Protein AF-A0AAW4WSE7-F1 (afdb_monomer_lite)

Sequence (89 aa):
EDIKFEDIEYTFIGNYMESVRITDPDIRFGILQIGVGSSKKEVMLAYGLKETLSNEEENEYAVQNGIYSTSFYFDENDRVYKIACGTGV

Secondary structure (DSSP, 8-state):
--EEETTEEEEEETTEEEEEEE--TT-EETTTTEETT-BHHHHHHHHTTSPBP--SSTTEEEEEETTEEEEEEE-TTSBEEEEEEEE--

Foldseek 3Di:
DWDDDPFKIWDDDPPHTFKIKGQDPVQFDDPLGDDFFDALVSVCVRAVVFDWDPPPDPQWTWGDDDQKIKIFGADPRRTGRMIMIGGDD

pLDDT: mean 79.73, std 11.36, range [46.75, 93.94]

Structure (mmCIF, N/CA/C/O backbone):
data_AF-A0AAW4WSE7-F1
#
_entry.id   AF-A0AAW4WSE7-F1
#
loop_
_atom_site.group_PDB
_atom_site.id
_atom_site.type_symbol
_atom_site.label_atom_id
_atom_site.label_alt_id
_atom_site.label_comp_id
_atom_site.label_asym_id
_atom_site.label_entity_id
_atom_site.label_seq_id
_atom_site.pdbx_PDB_ins_code
_atom_site.Cartn_x
_atom_site.Cartn_y
_atom_site.Cartn_z
_atom_site.occupancy
_atom_site.B_iso_or_equiv
_atom_site.auth_seq_id
_atom_site.auth_comp_id
_atom_site.auth_asym_id
_atom_site.auth_atom_id
_atom_site.pdbx_PDB_model_num
ATOM 1 N N . GLU A 1 1 ? 7.773 5.792 -21.055 1.00 52.22 1 GLU A N 1
ATOM 2 C CA . GLU A 1 1 ? 6.321 5.751 -21.314 1.00 52.22 1 GLU A CA 1
ATOM 3 C C . GLU A 1 1 ? 5.674 5.201 -20.068 1.00 52.22 1 GLU A C 1
ATOM 5 O O . GLU A 1 1 ? 6.105 4.149 -19.610 1.00 52.22 1 GLU A O 1
ATOM 10 N N . ASP A 1 2 ? 4.715 5.926 -19.508 1.00 56.12 2 ASP A N 1
ATOM 11 C CA . ASP A 1 2 ? 3.989 5.473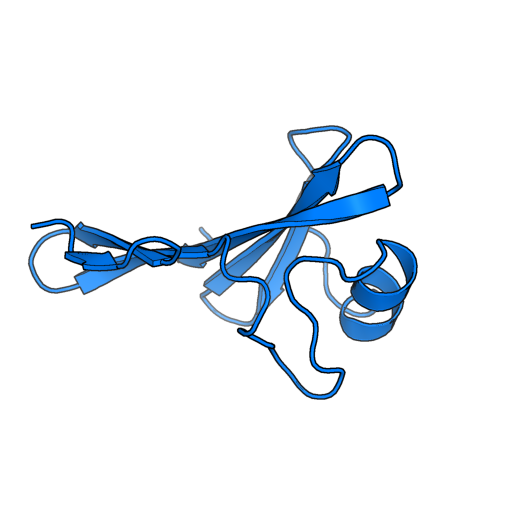 -18.325 1.00 56.12 2 ASP A CA 1
ATOM 12 C C . ASP A 1 2 ? 2.876 4.530 -18.776 1.00 56.12 2 ASP A C 1
ATOM 14 O O . ASP A 1 2 ? 2.068 4.869 -19.645 1.00 56.12 2 ASP A O 1
ATOM 18 N N . ILE A 1 3 ? 2.851 3.326 -18.212 1.00 61.50 3 ILE A N 1
ATOM 19 C CA . ILE A 1 3 ? 1.796 2.347 -18.476 1.00 61.50 3 ILE A CA 1
ATOM 20 C C . ILE A 1 3 ? 0.763 2.519 -17.367 1.00 61.50 3 ILE A C 1
ATOM 22 O O . ILE A 1 3 ? 1.094 2.390 -16.188 1.00 61.50 3 ILE A O 1
ATOM 26 N N . LYS A 1 4 ? -0.482 2.822 -17.741 1.00 58.50 4 LYS A N 1
ATOM 27 C CA . LYS A 1 4 ? -1.594 2.982 -16.800 1.00 58.50 4 LYS A CA 1
ATOM 28 C C . LYS A 1 4 ? -2.641 1.903 -17.035 1.00 58.50 4 LYS A C 1
ATOM 30 O O . LYS A 1 4 ? -3.166 1.773 -18.139 1.00 58.50 4 LYS A O 1
ATOM 35 N N . PHE A 1 5 ? -2.954 1.170 -15.981 1.00 63.56 5 PHE A N 1
ATOM 36 C CA . PHE A 1 5 ? -4.227 0.483 -15.798 1.00 63.56 5 PHE A CA 1
ATOM 37 C C . PHE A 1 5 ? -5.080 1.374 -14.886 1.00 63.56 5 PHE A C 1
ATOM 39 O O . PHE A 1 5 ? -4.511 2.188 -14.163 1.00 63.56 5 PHE A O 1
ATOM 46 N N . GLU A 1 6 ? -6.414 1.273 -14.934 1.00 74.12 6 GLU A N 1
ATOM 47 C CA . GLU A 1 6 ? -7.311 2.219 -14.232 1.00 74.12 6 GLU A CA 1
ATOM 48 C C . GLU A 1 6 ? -6.918 2.454 -12.762 1.00 74.12 6 GLU A C 1
ATOM 50 O O . GLU A 1 6 ? -6.993 3.588 -12.295 1.00 74.12 6 GLU A O 1
ATOM 55 N N . ASP A 1 7 ? -6.371 1.428 -12.102 1.00 81.81 7 ASP A N 1
ATOM 56 C CA . ASP A 1 7 ? -5.981 1.463 -10.695 1.00 81.81 7 ASP A CA 1
ATOM 57 C C . ASP A 1 7 ? -4.510 1.080 -10.407 1.00 81.81 7 ASP A C 1
ATOM 59 O O . ASP A 1 7 ? -4.115 0.880 -9.249 1.00 81.81 7 ASP A O 1
ATOM 63 N N . ILE A 1 8 ? -3.674 0.990 -11.451 1.00 83.81 8 ILE A N 1
ATOM 64 C CA . ILE A 1 8 ? -2.226 0.750 -11.340 1.00 83.81 8 ILE A CA 1
ATOM 65 C C . ILE A 1 8 ? -1.478 1.670 -12.301 1.00 83.81 8 ILE A C 1
ATOM 67 O O . ILE A 1 8 ? -1.630 1.583 -13.519 1.00 83.81 8 ILE A O 1
ATOM 71 N N . GLU A 1 9 ? -0.599 2.503 -11.765 1.00 83.19 9 GLU A N 1
ATOM 72 C CA . GLU A 1 9 ? 0.230 3.418 -12.541 1.00 83.19 9 GLU A CA 1
ATOM 73 C C . GLU A 1 9 ? 1.704 3.063 -12.367 1.00 83.19 9 GLU A C 1
ATOM 75 O O . GLU A 1 9 ? 2.200 2.974 -11.245 1.00 83.19 9 GLU A O 1
ATOM 80 N N . TYR A 1 10 ? 2.402 2.856 -13.483 1.00 83.00 10 TYR A N 1
ATOM 81 C CA . TYR A 1 10 ? 3.835 2.582 -13.511 1.00 83.00 10 TYR A CA 1
ATOM 82 C C . TYR A 1 10 ? 4.600 3.782 -14.064 1.00 83.00 10 TYR A C 1
ATOM 84 O O . TYR A 1 10 ? 4.277 4.266 -15.150 1.00 83.00 10 TYR A O 1
ATOM 92 N N . THR A 1 11 ? 5.663 4.174 -13.368 1.00 81.62 11 THR A N 1
ATOM 93 C CA . THR A 1 11 ? 6.621 5.191 -13.819 1.00 81.62 11 THR A CA 1
ATOM 94 C C . THR A 1 11 ? 7.930 4.515 -14.216 1.00 81.62 11 THR A C 1
ATOM 96 O O . THR A 1 11 ? 8.413 3.620 -13.513 1.00 81.62 11 THR A O 1
ATOM 99 N N . PHE A 1 12 ? 8.523 4.940 -15.334 1.00 80.25 12 PHE A N 1
ATOM 100 C CA . PHE A 1 12 ? 9.751 4.351 -15.880 1.00 80.25 12 PHE A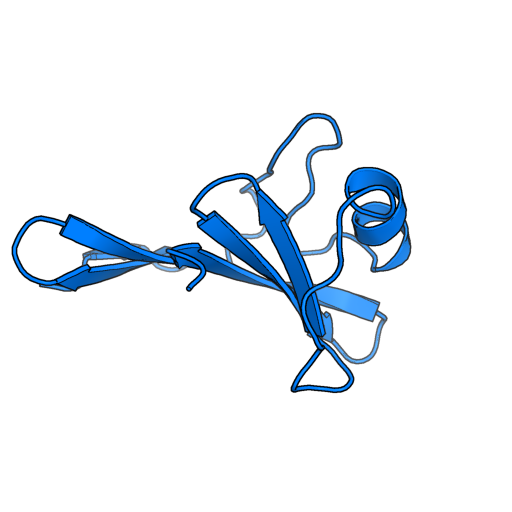 CA 1
ATOM 101 C C . PHE A 1 12 ? 10.835 5.396 -16.174 1.00 80.25 12 PHE A C 1
ATOM 103 O O . PHE A 1 12 ? 10.566 6.415 -16.811 1.00 80.25 12 PHE A O 1
ATOM 110 N N . ILE A 1 13 ? 12.092 5.070 -15.851 1.00 80.12 13 ILE A N 1
ATOM 111 C CA . ILE A 1 13 ? 13.284 5.772 -16.353 1.00 80.12 13 ILE A CA 1
ATOM 112 C C . ILE A 1 13 ? 13.929 4.908 -17.441 1.00 80.12 13 ILE A C 1
ATOM 114 O O . ILE A 1 13 ? 14.564 3.883 -17.176 1.00 80.12 13 ILE A O 1
ATOM 118 N N . GLY A 1 14 ? 13.774 5.317 -18.701 1.00 81.94 14 GLY A N 1
ATOM 119 C CA . GLY A 1 14 ? 14.205 4.508 -19.841 1.00 81.94 14 GLY A CA 1
ATOM 120 C C . GLY A 1 14 ? 13.441 3.181 -19.889 1.00 81.94 14 GLY A C 1
ATOM 121 O O . GLY A 1 14 ? 12.223 3.186 -20.029 1.00 81.94 14 GLY A O 1
ATOM 122 N N . ASN A 1 15 ? 14.160 2.060 -19.752 1.00 78.31 15 ASN A N 1
ATOM 123 C CA . ASN A 1 15 ? 13.583 0.707 -19.714 1.00 78.31 15 ASN A CA 1
ATOM 124 C C . ASN A 1 15 ? 13.455 0.136 -18.287 1.00 78.31 15 ASN A C 1
ATOM 126 O O . ASN A 1 15 ? 13.134 -1.042 -18.130 1.00 78.31 15 ASN A O 1
ATOM 130 N N . TYR A 1 16 ? 13.748 0.930 -17.254 1.00 74.19 16 TYR A N 1
ATOM 131 C CA . TYR A 1 16 ? 13.691 0.500 -15.857 1.00 74.19 16 TYR A CA 1
ATOM 132 C C . TYR A 1 16 ? 12.426 1.034 -15.191 1.00 74.19 16 TYR A C 1
ATOM 134 O O . TYR A 1 16 ? 12.136 2.225 -15.285 1.00 74.19 16 TYR A O 1
ATOM 142 N N . MET A 1 17 ? 11.678 0.153 -14.520 1.00 75.44 17 MET A N 1
ATOM 143 C CA . MET A 1 17 ? 10.544 0.550 -13.683 1.00 75.44 17 MET A CA 1
ATOM 144 C C . MET A 1 17 ? 11.082 1.263 -12.444 1.00 75.44 17 MET A C 1
ATOM 146 O O . MET A 1 17 ? 11.817 0.668 -11.659 1.00 75.44 17 MET A O 1
ATOM 150 N N . GLU A 1 18 ? 10.733 2.534 -12.300 1.00 81.50 18 GLU A N 1
ATOM 151 C CA . GLU A 1 18 ? 11.169 3.387 -11.195 1.00 81.50 18 GLU A CA 1
ATOM 152 C C . GLU A 1 18 ? 10.213 3.266 -10.008 1.00 81.50 18 GLU A C 1
ATOM 154 O O . GLU A 1 18 ? 10.638 3.102 -8.863 1.00 81.50 18 GLU A O 1
ATOM 159 N N . SER A 1 19 ? 8.910 3.324 -10.281 1.00 81.25 19 SER A N 1
ATOM 160 C CA . SER A 1 19 ? 7.886 3.204 -9.252 1.00 81.25 19 SER A CA 1
ATOM 161 C C . SER A 1 19 ? 6.580 2.643 -9.797 1.00 81.25 19 SER A C 1
ATOM 163 O O . SER A 1 19 ? 6.307 2.672 -10.997 1.00 81.25 19 SER A O 1
ATOM 165 N N . VAL A 1 20 ? 5.774 2.116 -8.883 1.00 84.81 20 VAL A N 1
ATOM 166 C CA . VAL A 1 20 ? 4.394 1.714 -9.114 1.00 84.81 20 VAL A CA 1
ATOM 167 C C . VAL A 1 20 ? 3.511 2.335 -8.041 1.00 84.81 20 VAL A C 1
ATOM 169 O O . VAL A 1 20 ? 3.827 2.307 -6.849 1.00 84.81 20 VAL A O 1
ATOM 172 N N . ARG A 1 21 ? 2.384 2.891 -8.469 1.00 85.12 21 ARG A N 1
ATOM 173 C CA . ARG A 1 21 ? 1.309 3.386 -7.620 1.00 85.12 21 ARG A CA 1
ATOM 174 C C . ARG A 1 21 ? 0.087 2.509 -7.822 1.00 85.12 21 ARG A C 1
ATOM 176 O O . ARG A 1 21 ? -0.275 2.195 -8.949 1.00 85.12 21 ARG A O 1
ATOM 183 N N . ILE A 1 22 ? -0.549 2.136 -6.721 1.00 86.00 22 ILE A N 1
ATOM 184 C CA . ILE A 1 22 ? -1.664 1.196 -6.710 1.00 86.00 22 ILE A CA 1
ATOM 185 C C . ILE A 1 22 ? -2.803 1.790 -5.898 1.00 86.00 22 ILE A C 1
ATOM 187 O O . ILE A 1 22 ? -2.621 2.169 -4.736 1.00 86.00 22 ILE A O 1
ATOM 191 N N . THR A 1 23 ? -3.969 1.855 -6.528 1.00 84.50 23 THR A N 1
ATOM 192 C CA . THR A 1 23 ? -5.253 2.217 -5.916 1.00 84.50 23 THR A CA 1
ATOM 193 C C . THR A 1 23 ? -6.281 1.090 -6.025 1.00 84.50 23 THR A C 1
ATOM 195 O O . THR A 1 23 ? -7.378 1.220 -5.489 1.00 84.50 23 THR A O 1
ATOM 198 N N . ASP A 1 24 ? -5.906 -0.031 -6.646 1.00 86.19 24 ASP A N 1
ATOM 199 C CA . ASP A 1 24 ? -6.792 -1.166 -6.900 1.00 86.19 24 ASP A CA 1
ATOM 200 C C . ASP A 1 24 ? -7.155 -1.889 -5.588 1.00 86.19 24 ASP A C 1
ATOM 202 O O . ASP A 1 24 ? -6.260 -2.382 -4.879 1.00 86.19 24 ASP A O 1
ATOM 206 N N . PRO A 1 25 ? -8.452 -1.978 -5.240 1.00 83.75 25 PRO A N 1
ATOM 207 C CA . PRO A 1 25 ? -8.908 -2.658 -4.041 1.00 83.75 25 PRO A CA 1
ATOM 208 C C . PRO A 1 25 ? -8.818 -4.179 -4.117 1.00 83.75 25 PRO A C 1
ATOM 210 O O . PRO A 1 25 ? -9.009 -4.790 -3.073 1.00 83.75 25 PRO A O 1
ATOM 213 N N . ASP A 1 26 ? -8.500 -4.804 -5.248 1.00 85.44 26 ASP A N 1
ATOM 214 C CA . ASP A 1 26 ? -8.357 -6.260 -5.382 1.00 85.44 26 ASP A CA 1
ATOM 215 C C . ASP A 1 26 ? -6.894 -6.726 -5.291 1.00 85.44 26 ASP A C 1
ATOM 217 O O . ASP A 1 26 ? -6.618 -7.906 -5.049 1.00 85.44 26 ASP A O 1
ATOM 221 N N . ILE A 1 27 ? -5.928 -5.808 -5.394 1.00 84.19 27 ILE A N 1
ATOM 222 C CA . ILE A 1 27 ? -4.500 -6.137 -5.309 1.00 84.19 27 ILE A CA 1
ATOM 223 C C . ILE A 1 27 ? -4.051 -6.254 -3.851 1.00 84.19 27 ILE A C 1
ATOM 225 O O . ILE A 1 27 ? -4.374 -5.427 -2.992 1.00 84.19 27 ILE A O 1
ATOM 229 N N . ARG A 1 28 ? -3.282 -7.308 -3.553 1.00 84.88 28 ARG A N 1
ATOM 230 C CA . ARG A 1 28 ? -2.833 -7.660 -2.199 1.00 84.88 28 ARG A CA 1
ATOM 231 C C . ARG A 1 28 ? -1.356 -8.057 -2.178 1.00 84.88 28 ARG A C 1
ATOM 233 O O . ARG A 1 28 ? -0.879 -8.766 -3.061 1.00 84.88 28 ARG A O 1
ATOM 240 N N . PHE A 1 29 ? -0.643 -7.632 -1.136 1.00 76.38 29 PHE A N 1
ATOM 241 C CA . PHE A 1 29 ? 0.804 -7.786 -0.978 1.00 76.38 29 PHE A CA 1
ATOM 242 C C . PHE A 1 29 ? 1.199 -8.618 0.242 1.00 76.38 29 PHE A C 1
ATOM 244 O O . PHE A 1 29 ? 0.658 -8.463 1.337 1.00 76.38 29 PHE A O 1
ATOM 251 N N . GLY A 1 30 ? 2.242 -9.437 0.070 1.00 68.12 30 GLY A N 1
ATOM 252 C CA . GLY A 1 30 ? 2.940 -10.112 1.166 1.00 68.12 30 GLY A CA 1
ATOM 253 C C . GLY A 1 30 ? 2.129 -11.197 1.886 1.00 68.12 30 GLY A C 1
ATOM 254 O O . GLY A 1 30 ? 1.021 -11.558 1.493 1.00 68.12 30 GLY A O 1
ATOM 255 N N . ILE A 1 31 ? 2.705 -11.739 2.964 1.00 67.00 31 ILE A N 1
ATOM 256 C CA . ILE A 1 31 ? 2.134 -12.866 3.731 1.00 67.00 31 ILE A CA 1
ATOM 257 C C . ILE A 1 31 ? 0.774 -12.518 4.349 1.00 67.00 31 ILE A C 1
ATOM 259 O O . ILE A 1 31 ? -0.089 -13.382 4.454 1.00 67.00 31 ILE A O 1
ATOM 263 N N . LEU A 1 32 ? 0.576 -11.257 4.729 1.00 75.62 32 LEU A N 1
ATOM 264 C CA . LEU A 1 32 ? -0.657 -10.792 5.365 1.00 75.62 32 LEU A CA 1
ATOM 265 C C . LEU A 1 32 ? -1.631 -10.131 4.391 1.00 75.62 32 LEU A C 1
ATOM 267 O O . LEU A 1 32 ? -2.640 -9.599 4.836 1.00 75.62 32 LEU A O 1
ATOM 271 N N . GLN A 1 33 ? -1.357 -10.209 3.082 1.00 85.19 33 GLN A N 1
ATOM 272 C CA . GLN A 1 33 ? -2.261 -9.743 2.029 1.00 85.19 33 GLN A CA 1
ATOM 273 C C . GLN A 1 33 ? -2.714 -8.294 2.283 1.00 85.19 33 GLN A C 1
ATOM 275 O O . GLN A 1 33 ? -3.901 -8.003 2.364 1.00 85.19 33 GLN A O 1
ATOM 280 N N . ILE A 1 34 ? -1.760 -7.378 2.447 1.00 90.12 34 ILE A N 1
ATOM 281 C CA . ILE A 1 34 ? -2.043 -5.953 2.656 1.00 90.12 34 ILE A CA 1
ATOM 282 C C . ILE A 1 34 ? -2.379 -5.299 1.317 1.00 90.12 34 ILE A C 1
ATOM 284 O O . ILE A 1 34 ? -1.685 -5.525 0.329 1.00 90.12 34 ILE A O 1
ATOM 288 N N . GLY A 1 35 ? -3.421 -4.476 1.270 1.00 91.81 35 GLY A N 1
ATOM 289 C CA . GLY A 1 35 ? -3.836 -3.772 0.060 1.00 91.81 35 GLY A CA 1
ATOM 290 C C . GLY A 1 35 ? -4.637 -2.516 0.371 1.00 91.81 35 GLY A C 1
ATOM 291 O O . GLY A 1 35 ? -4.754 -2.102 1.526 1.00 91.81 35 GLY A O 1
ATOM 292 N N . VAL A 1 36 ? -5.211 -1.914 -0.668 1.00 91.69 36 VAL A N 1
ATOM 293 C CA . VAL A 1 36 ? -6.174 -0.822 -0.495 1.00 91.69 36 VAL A CA 1
ATOM 294 C C . VAL A 1 36 ? -7.371 -1.326 0.319 1.00 91.69 36 VAL A C 1
ATOM 296 O O . VAL A 1 36 ? -7.888 -2.421 0.096 1.00 91.69 36 VAL A O 1
ATOM 299 N N . GLY A 1 37 ? -7.771 -0.541 1.317 1.00 92.88 37 GLY A N 1
ATOM 300 C CA . GLY A 1 37 ? -8.809 -0.857 2.295 1.00 92.88 37 GLY A CA 1
ATOM 301 C C . GLY A 1 37 ? -8.310 -1.512 3.587 1.00 92.88 37 GLY A C 1
ATOM 302 O O . GLY A 1 37 ? -9.070 -1.520 4.564 1.00 92.88 37 GLY A O 1
ATOM 303 N N . SER A 1 38 ? -7.066 -2.014 3.628 1.00 93.94 38 SER A N 1
ATOM 304 C CA . SER A 1 38 ? -6.442 -2.524 4.858 1.00 93.94 38 SER A CA 1
ATOM 305 C C . SER A 1 38 ? -6.313 -1.418 5.904 1.00 93.94 38 SER A C 1
ATOM 307 O O . SER A 1 38 ? -6.066 -0.259 5.582 1.00 93.94 38 SER A O 1
ATOM 309 N N . SER A 1 39 ? -6.462 -1.771 7.174 1.00 92.62 39 SER A N 1
ATOM 310 C CA . SER A 1 39 ? -6.292 -0.842 8.288 1.00 92.62 39 SER A CA 1
ATOM 311 C C . SER A 1 39 ? -4.817 -0.565 8.576 1.00 92.62 39 SER A C 1
ATOM 313 O O . SER A 1 39 ? -3.958 -1.438 8.433 1.00 92.62 39 SER A O 1
ATOM 315 N N . LYS A 1 40 ? -4.522 0.622 9.110 1.00 89.75 40 LYS A N 1
ATOM 316 C CA . LYS A 1 40 ? -3.195 0.984 9.630 1.00 89.75 40 LYS A CA 1
ATOM 317 C C . LYS A 1 40 ? -2.631 -0.059 10.594 1.00 89.75 40 LYS A C 1
ATOM 319 O O . LYS A 1 40 ? -1.447 -0.376 10.539 1.00 89.75 40 LYS A O 1
ATOM 324 N N . LYS A 1 41 ? -3.484 -0.669 11.424 1.00 89.25 41 LYS A N 1
ATOM 325 C CA . LYS A 1 41 ? -3.085 -1.747 12.344 1.00 89.25 41 LYS A CA 1
ATOM 326 C C . LYS A 1 41 ? -2.634 -3.013 11.617 1.00 89.25 41 LYS A C 1
ATOM 328 O O . LYS A 1 41 ? -1.644 -3.602 12.033 1.00 89.25 41 LYS A O 1
ATOM 333 N N . GLU A 1 42 ? -3.323 -3.428 10.555 1.00 90.56 42 GLU A N 1
ATOM 334 C CA . GLU A 1 42 ? -2.914 -4.586 9.744 1.00 90.56 42 GLU A CA 1
ATOM 335 C C . GLU A 1 42 ? -1.578 -4.325 9.041 1.00 90.56 42 GLU A C 1
ATOM 337 O O . GLU A 1 42 ? -0.701 -5.187 9.060 1.00 90.56 42 GLU A O 1
ATOM 342 N N . VAL A 1 43 ? -1.379 -3.112 8.508 1.00 88.94 43 VAL A N 1
ATOM 343 C CA . VAL A 1 43 ? -0.100 -2.696 7.908 1.00 88.94 43 VAL A CA 1
ATOM 344 C C . VAL A 1 43 ? 1.028 -2.756 8.940 1.00 88.94 43 VAL A C 1
ATOM 346 O O . VAL A 1 43 ? 2.058 -3.384 8.700 1.00 88.94 43 VAL A O 1
ATOM 349 N N . MET A 1 44 ? 0.829 -2.159 10.118 1.00 86.19 44 MET A N 1
ATOM 350 C CA . MET A 1 44 ? 1.824 -2.175 11.193 1.00 86.19 44 MET A CA 1
ATOM 351 C C . MET A 1 44 ? 2.058 -3.583 11.751 1.00 86.19 44 MET A C 1
ATOM 353 O O . MET A 1 44 ? 3.174 -3.900 12.135 1.00 86.19 44 MET A O 1
ATOM 357 N N . LEU A 1 45 ? 1.058 -4.464 11.778 1.00 86.75 45 LEU A N 1
ATOM 358 C CA . LEU A 1 45 ? 1.271 -5.861 12.163 1.00 86.75 45 LEU A CA 1
ATOM 359 C C . LEU A 1 45 ? 2.142 -6.589 11.130 1.00 86.75 45 LEU A C 1
ATOM 361 O O . LEU A 1 45 ? 3.002 -7.387 11.496 1.00 86.75 45 LEU A O 1
ATOM 365 N N . ALA A 1 46 ? 1.930 -6.299 9.846 1.00 85.62 46 ALA A N 1
ATOM 366 C CA . ALA A 1 46 ? 2.646 -6.950 8.762 1.00 85.62 46 ALA A CA 1
ATOM 367 C C . ALA A 1 46 ? 4.076 -6.456 8.567 1.00 85.62 46 ALA A C 1
ATOM 369 O O . ALA A 1 46 ? 4.950 -7.235 8.180 1.00 85.62 46 ALA A O 1
ATOM 370 N N . TYR A 1 47 ? 4.314 -5.178 8.843 1.00 80.44 47 TYR A N 1
ATOM 371 C CA . TYR A 1 47 ? 5.576 -4.523 8.530 1.00 80.44 47 TYR A CA 1
ATOM 372 C C . TYR A 1 47 ? 6.229 -3.814 9.724 1.00 80.44 47 TYR A C 1
ATOM 374 O O . TYR A 1 47 ? 7.353 -3.356 9.583 1.00 80.44 47 TYR A O 1
ATOM 382 N N . GLY A 1 48 ? 5.612 -3.790 10.908 1.00 70.25 48 GLY A N 1
ATOM 383 C CA . GLY A 1 48 ? 6.089 -3.083 12.112 1.00 70.25 48 GLY A CA 1
ATOM 384 C C . GLY A 1 48 ? 7.378 -3.604 12.739 1.00 70.25 48 GLY A C 1
ATOM 385 O O . GLY A 1 48 ? 7.906 -2.973 13.647 1.00 70.25 48 GLY A O 1
ATOM 386 N N . LEU A 1 49 ? 7.896 -4.737 12.259 1.00 64.62 49 LEU A N 1
ATOM 387 C CA . LEU A 1 49 ? 9.245 -5.209 12.584 1.00 64.62 49 LEU A CA 1
ATOM 388 C C . LEU A 1 49 ? 10.317 -4.650 11.635 1.00 64.62 49 LEU A C 1
ATOM 390 O O . LEU A 1 49 ? 11.502 -4.871 11.873 1.00 64.62 49 LEU A O 1
ATOM 394 N N . LYS A 1 50 ? 9.922 -3.990 10.542 1.00 65.56 50 LYS A N 1
ATOM 395 C CA . LYS A 1 50 ? 10.842 -3.385 9.578 1.00 65.56 50 LYS A CA 1
ATOM 396 C C . LYS A 1 50 ? 11.168 -1.956 9.982 1.00 65.56 50 LYS A C 1
ATOM 398 O O . LYS A 1 50 ? 10.367 -1.275 10.618 1.00 65.56 50 LYS A O 1
ATOM 403 N N . GLU A 1 51 ? 12.358 -1.522 9.588 1.00 62.75 51 GLU A N 1
ATOM 404 C CA . GLU A 1 51 ? 12.807 -0.151 9.779 1.00 62.75 51 GLU A CA 1
ATOM 405 C C . GLU A 1 51 ? 11.859 0.79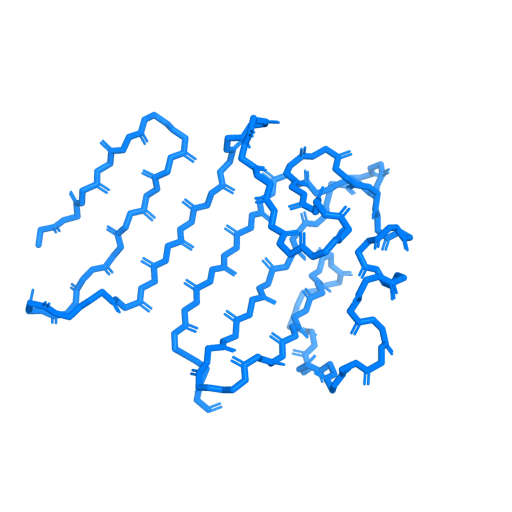7 9.033 1.00 62.75 51 GLU A C 1
ATOM 407 O O . GLU A 1 51 ? 11.632 0.664 7.825 1.00 62.75 51 GLU A O 1
ATOM 412 N N . THR A 1 52 ? 11.237 1.698 9.789 1.00 62.66 52 THR A N 1
ATOM 413 C CA . THR A 1 52 ? 10.371 2.739 9.244 1.00 62.66 52 THR A CA 1
ATOM 414 C C . THR A 1 52 ? 11.248 3.841 8.682 1.00 62.66 52 THR A C 1
ATOM 416 O O . THR A 1 52 ? 12.092 4.373 9.407 1.00 62.66 52 THR A O 1
ATOM 419 N N . LEU A 1 53 ? 11.032 4.209 7.423 1.00 60.06 53 LEU A N 1
ATOM 420 C CA . LEU A 1 53 ? 11.623 5.427 6.877 1.00 60.06 53 LEU A CA 1
ATOM 421 C C . LEU A 1 53 ? 10.979 6.630 7.585 1.00 60.06 53 LEU A C 1
ATOM 423 O O . LEU A 1 53 ? 9.861 6.527 8.094 1.00 60.06 53 LEU A O 1
ATOM 427 N N . SER A 1 54 ? 11.687 7.755 7.691 1.00 59.06 54 SER A N 1
ATOM 428 C CA . SER A 1 54 ? 11.113 8.970 8.275 1.00 59.06 54 SER A CA 1
ATOM 429 C C . SER A 1 54 ? 9.852 9.348 7.498 1.00 59.06 54 SER A C 1
ATOM 431 O O . SER A 1 54 ? 9.947 9.674 6.319 1.00 59.06 54 SER A O 1
ATOM 433 N N . ASN A 1 55 ? 8.687 9.272 8.142 1.00 60.72 55 ASN A N 1
ATOM 434 C CA . ASN A 1 55 ? 7.424 9.626 7.504 1.00 60.72 55 ASN A CA 1
ATOM 435 C C . ASN A 1 55 ? 7.433 11.138 7.232 1.00 60.72 55 ASN A C 1
ATOM 437 O O . ASN A 1 55 ? 7.436 11.929 8.177 1.00 60.72 55 ASN A O 1
ATOM 441 N N . GLU A 1 56 ? 7.486 11.536 5.960 1.00 56.53 56 GLU A N 1
ATOM 442 C CA . GLU A 1 56 ? 7.424 12.950 5.570 1.00 56.53 56 GLU A CA 1
ATOM 443 C C . GLU A 1 56 ? 5.999 13.509 5.727 1.00 56.53 56 GLU A C 1
ATOM 445 O O . GLU A 1 56 ? 5.824 14.697 6.001 1.00 56.53 56 GLU A O 1
ATOM 450 N N . GLU A 1 57 ? 4.981 12.643 5.641 1.00 63.06 57 GLU A N 1
ATOM 451 C CA . GLU A 1 57 ? 3.570 12.969 5.861 1.00 63.06 57 GLU A CA 1
ATOM 452 C C . GLU A 1 57 ? 3.008 12.276 7.121 1.00 63.06 57 GLU A C 1
ATOM 454 O O . GLU A 1 57 ? 3.286 11.105 7.385 1.00 63.06 57 GLU A O 1
ATOM 459 N N . GLU A 1 58 ? 2.137 12.958 7.883 1.00 68.75 58 GLU A N 1
ATOM 460 C CA . GLU A 1 58 ? 1.486 12.391 9.089 1.00 68.75 58 GLU A CA 1
ATOM 461 C C . GLU A 1 58 ? 0.663 11.116 8.799 1.00 68.75 58 GLU A C 1
ATOM 463 O O . GLU A 1 58 ? 0.469 10.273 9.682 1.00 68.75 58 GLU A O 1
ATOM 468 N N . ASN A 1 59 ? 0.213 10.958 7.550 1.00 80.69 59 ASN A N 1
ATOM 469 C CA . ASN A 1 59 ? -0.665 9.879 7.093 1.00 80.69 59 ASN A CA 1
ATOM 470 C C . ASN A 1 59 ? 0.056 8.831 6.235 1.00 80.69 59 ASN A C 1
ATOM 472 O O . ASN A 1 59 ? -0.595 8.068 5.522 1.00 80.69 59 ASN A O 1
ATOM 476 N N . GLU A 1 60 ? 1.383 8.778 6.298 1.00 87.06 60 GLU A N 1
ATOM 477 C CA . GLU A 1 60 ? 2.198 7.796 5.589 1.00 87.06 60 GLU A CA 1
ATOM 478 C C . GLU A 1 60 ? 2.829 6.793 6.564 1.00 87.06 60 GLU A C 1
ATOM 480 O O . GLU A 1 60 ? 3.169 7.110 7.705 1.00 87.06 60 GLU A O 1
ATOM 485 N N . TYR A 1 61 ? 2.983 5.553 6.109 1.00 86.56 61 TYR A N 1
ATOM 486 C CA . TYR A 1 61 ? 3.849 4.562 6.730 1.00 86.56 61 TYR A CA 1
ATOM 487 C C . TYR A 1 61 ? 4.742 3.946 5.660 1.00 86.56 61 TYR A C 1
ATOM 489 O O . TYR A 1 61 ? 4.279 3.156 4.833 1.00 86.56 61 TYR A O 1
ATOM 497 N N . ALA A 1 62 ? 6.015 4.330 5.673 1.00 86.44 62 ALA A N 1
ATOM 498 C CA . ALA A 1 62 ? 7.001 3.892 4.698 1.00 86.44 62 ALA A CA 1
ATOM 499 C C . ALA A 1 62 ? 7.928 2.827 5.293 1.00 86.44 62 ALA A C 1
ATOM 501 O O . ALA A 1 62 ? 8.490 2.993 6.378 1.00 86.44 62 ALA A O 1
ATOM 502 N N . VAL A 1 63 ? 8.098 1.719 4.573 1.00 83.38 63 VAL A N 1
ATOM 503 C CA . VAL A 1 63 ? 8.939 0.593 4.993 1.00 83.38 63 VAL A CA 1
ATOM 504 C C . VAL A 1 63 ? 9.921 0.202 3.911 1.00 83.38 63 VAL A C 1
ATOM 506 O O . VAL A 1 63 ? 9.567 0.102 2.734 1.00 83.38 63 VAL A O 1
ATOM 509 N N . GLN A 1 64 ? 11.156 -0.078 4.316 1.00 79.50 64 GLN A N 1
ATOM 510 C CA . GLN A 1 64 ? 12.170 -0.576 3.398 1.00 79.50 64 GLN A CA 1
ATOM 511 C C . GLN A 1 64 ? 12.103 -2.103 3.281 1.00 79.50 64 GLN A C 1
ATOM 513 O O . GLN A 1 64 ? 11.999 -2.842 4.264 1.00 79.50 64 GLN A O 1
ATOM 518 N N . ASN A 1 65 ? 12.139 -2.597 2.047 1.00 73.94 65 ASN A N 1
ATOM 519 C CA . ASN A 1 65 ? 12.111 -4.012 1.711 1.00 73.94 65 ASN A CA 1
ATOM 520 C C . ASN A 1 65 ? 13.235 -4.338 0.716 1.00 73.94 65 ASN A C 1
ATOM 522 O O . ASN A 1 65 ? 13.008 -4.529 -0.479 1.00 73.94 65 ASN A O 1
ATOM 526 N N . GLY A 1 66 ? 14.468 -4.381 1.223 1.00 76.00 66 GLY A N 1
ATOM 527 C CA . GLY A 1 66 ? 15.660 -4.459 0.381 1.00 76.00 66 GLY A CA 1
ATOM 528 C C . GLY A 1 66 ? 15.907 -3.128 -0.330 1.00 76.00 66 GLY A C 1
ATOM 529 O O . GLY A 1 66 ? 15.887 -2.084 0.310 1.00 76.00 66 GLY A O 1
ATOM 530 N N . ILE A 1 67 ? 16.116 -3.165 -1.649 1.00 75.75 67 ILE A N 1
ATOM 531 C CA . ILE A 1 67 ? 16.356 -1.962 -2.475 1.00 75.75 67 ILE A CA 1
ATOM 532 C C . ILE A 1 67 ? 15.080 -1.168 -2.791 1.00 75.75 67 ILE A C 1
ATOM 534 O O . ILE A 1 67 ? 15.146 -0.103 -3.396 1.00 75.75 67 ILE A O 1
ATOM 538 N N . TYR A 1 68 ? 13.914 -1.700 -2.425 1.00 77.12 68 TYR A N 1
ATOM 539 C CA . TYR A 1 68 ? 12.630 -1.058 -2.669 1.00 77.12 68 TYR A CA 1
ATOM 540 C C . TYR A 1 68 ? 12.070 -0.494 -1.368 1.00 77.12 68 TYR A C 1
ATOM 542 O O . TYR A 1 68 ? 12.120 -1.155 -0.329 1.00 77.12 68 TYR A O 1
ATOM 550 N N . SER A 1 69 ? 11.507 0.705 -1.429 1.00 84.06 69 SER A N 1
ATOM 551 C CA . SER A 1 69 ? 10.646 1.259 -0.394 1.00 84.06 69 SER A CA 1
ATOM 552 C C . SER A 1 69 ? 9.188 1.026 -0.777 1.00 84.06 69 SER A C 1
ATOM 554 O O . SER A 1 69 ? 8.811 1.039 -1.950 1.00 84.06 69 SER A O 1
ATOM 556 N N . THR A 1 70 ? 8.350 0.760 0.219 1.00 85.88 70 THR A N 1
ATOM 557 C CA . THR A 1 70 ? 6.899 0.697 0.051 1.00 85.88 70 THR A CA 1
ATOM 558 C C . THR A 1 70 ? 6.255 1.654 1.035 1.00 85.88 70 THR A C 1
ATOM 560 O O . THR A 1 70 ? 6.441 1.512 2.242 1.00 85.88 70 THR A O 1
ATOM 563 N N . SER A 1 71 ? 5.485 2.598 0.513 1.00 88.31 71 SER A N 1
ATOM 564 C CA . SER A 1 71 ? 4.728 3.581 1.275 1.00 88.31 71 SER A CA 1
ATOM 565 C C . SER A 1 71 ? 3.246 3.244 1.249 1.00 88.31 71 SER A C 1
ATOM 567 O O . SER A 1 71 ? 2.647 3.059 0.185 1.00 88.31 71 SER A O 1
ATOM 569 N N . PHE A 1 72 ? 2.649 3.190 2.434 1.00 89.69 72 PHE A N 1
ATOM 570 C CA . PHE A 1 72 ? 1.214 3.042 2.639 1.00 89.69 72 PHE A CA 1
ATOM 571 C C . PHE A 1 72 ? 0.645 4.384 3.088 1.00 89.69 72 PHE A C 1
ATOM 573 O O . PHE A 1 72 ? 1.089 4.926 4.097 1.00 89.69 72 PHE A O 1
ATOM 580 N N . TYR A 1 73 ? -0.341 4.906 2.360 1.00 90.75 73 TYR A N 1
ATOM 581 C CA . TYR A 1 73 ? -0.994 6.171 2.693 1.00 90.75 73 TYR A CA 1
ATOM 582 C C . TYR A 1 73 ? -2.396 5.909 3.234 1.00 90.75 73 TYR A C 1
ATOM 584 O O . TYR A 1 73 ? -3.163 5.152 2.628 1.00 90.75 73 TYR A O 1
ATOM 592 N N . PHE A 1 74 ? -2.726 6.552 4.352 1.00 91.69 74 PHE A N 1
ATOM 593 C CA . PHE A 1 74 ? -3.977 6.351 5.077 1.00 91.69 74 PHE A CA 1
ATOM 594 C C . PHE A 1 74 ? -4.965 7.495 4.853 1.00 91.69 74 PHE A C 1
ATOM 596 O O . PHE A 1 74 ? -4.577 8.658 4.750 1.00 91.69 74 PHE A O 1
ATOM 603 N N . ASP A 1 75 ? -6.243 7.143 4.758 1.00 92.00 75 ASP A N 1
ATOM 604 C CA . ASP A 1 75 ? -7.349 8.092 4.774 1.00 92.00 75 ASP A CA 1
ATOM 605 C C . ASP A 1 75 ? -7.713 8.502 6.214 1.00 92.00 75 ASP A C 1
ATOM 607 O O . ASP A 1 75 ? -7.112 8.051 7.191 1.00 92.00 75 ASP A O 1
ATOM 611 N N . GLU A 1 76 ? -8.729 9.353 6.353 1.00 90.88 76 GLU A N 1
ATOM 612 C CA . GLU A 1 76 ? -9.236 9.828 7.650 1.00 90.88 76 GLU A CA 1
ATOM 613 C C . GLU A 1 76 ? -9.775 8.716 8.572 1.00 90.88 76 GLU A C 1
ATOM 615 O O . GLU A 1 76 ? -9.941 8.937 9.770 1.00 90.88 76 GLU A O 1
ATOM 620 N N . ASN A 1 77 ? -10.036 7.521 8.033 1.00 93.62 77 ASN A N 1
ATOM 621 C CA . ASN A 1 77 ? -10.519 6.354 8.768 1.00 93.62 77 ASN A CA 1
ATOM 622 C C . ASN A 1 77 ? -9.395 5.344 9.065 1.00 93.62 77 ASN A C 1
ATOM 624 O O . ASN A 1 77 ? -9.686 4.189 9.394 1.00 93.62 77 ASN A O 1
ATOM 628 N N . ASP A 1 78 ? -8.126 5.752 8.939 1.00 92.19 78 ASP A N 1
ATOM 629 C CA . ASP A 1 78 ? -6.944 4.897 9.085 1.00 92.19 78 ASP A CA 1
ATOM 630 C C . ASP A 1 78 ? -6.944 3.693 8.118 1.00 92.19 78 ASP A C 1
ATOM 632 O O . ASP A 1 78 ? -6.423 2.615 8.440 1.00 92.19 78 ASP A O 1
ATOM 636 N N . ARG A 1 79 ? -7.525 3.844 6.919 1.00 93.81 79 ARG A N 1
ATOM 637 C CA . ARG A 1 79 ? -7.502 2.818 5.867 1.00 93.81 79 ARG A CA 1
ATOM 638 C C . ARG A 1 79 ? -6.554 3.196 4.746 1.00 93.81 79 ARG A C 1
ATOM 640 O O . ARG A 1 79 ? -6.471 4.349 4.342 1.00 93.81 79 ARG A O 1
ATOM 647 N N . VAL A 1 80 ? -5.851 2.203 4.212 1.00 92.69 80 VAL A N 1
ATOM 648 C CA . VAL A 1 80 ? -4.983 2.384 3.049 1.00 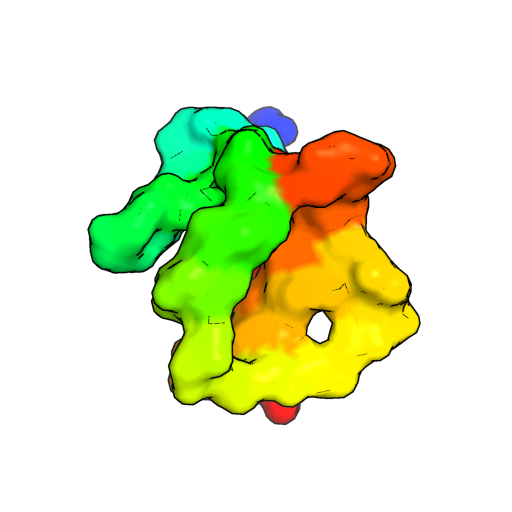92.69 80 VAL A CA 1
ATOM 649 C C . VAL A 1 80 ? -5.836 2.783 1.849 1.00 92.69 80 VAL A C 1
ATOM 651 O O . VAL A 1 80 ? -6.688 2.006 1.427 1.00 92.69 80 VAL A O 1
ATOM 654 N N . TYR A 1 81 ? -5.585 3.951 1.266 1.00 92.25 81 TYR A N 1
ATOM 655 C CA . TYR A 1 81 ? -6.237 4.374 0.016 1.00 92.25 81 TYR A CA 1
ATOM 656 C C . TYR A 1 81 ? -5.276 4.363 -1.180 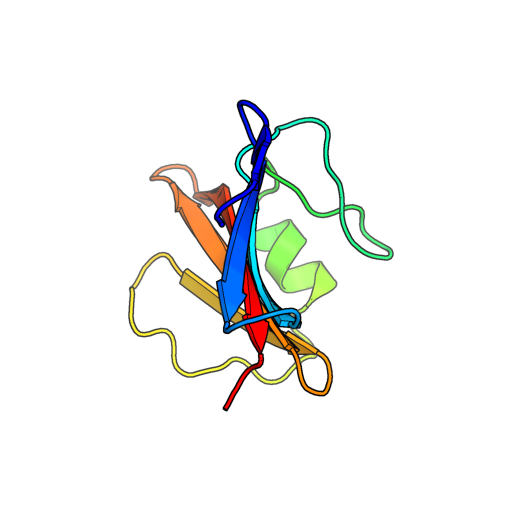1.00 92.25 81 TYR A C 1
ATOM 658 O O . TYR A 1 81 ? -5.702 4.399 -2.331 1.00 92.25 81 TYR A O 1
ATOM 666 N N . LYS A 1 82 ? -3.966 4.341 -0.912 1.00 90.88 82 LYS A N 1
ATOM 667 C CA . LYS A 1 82 ? -2.908 4.381 -1.923 1.00 90.88 82 LYS A CA 1
ATOM 668 C C . LYS A 1 82 ? -1.686 3.637 -1.406 1.00 90.88 82 LYS A C 1
ATOM 670 O O . LYS A 1 82 ? -1.279 3.821 -0.257 1.00 90.88 82 LYS A O 1
ATOM 675 N N . ILE A 1 83 ? -1.083 2.841 -2.279 1.00 90.00 83 ILE A N 1
ATOM 676 C CA . ILE A 1 83 ? 0.211 2.199 -2.048 1.00 90.00 83 ILE A CA 1
ATOM 677 C C . ILE A 1 83 ? 1.168 2.700 -3.121 1.00 90.00 83 ILE A C 1
ATOM 679 O O . ILE A 1 83 ? 0.820 2.713 -4.302 1.00 90.00 83 ILE A O 1
ATOM 683 N N . ALA A 1 84 ? 2.364 3.113 -2.717 1.00 88.19 84 ALA A N 1
ATOM 684 C CA . ALA A 1 84 ? 3.454 3.407 -3.634 1.00 88.19 84 ALA A CA 1
ATOM 685 C C . ALA A 1 84 ? 4.617 2.461 -3.346 1.00 88.19 84 ALA A C 1
ATOM 687 O O . ALA A 1 84 ? 4.957 2.222 -2.191 1.00 88.19 84 ALA A O 1
ATOM 688 N N . CYS A 1 85 ? 5.222 1.911 -4.388 1.00 86.12 85 CYS A N 1
ATOM 689 C CA . CYS A 1 85 ? 6.443 1.129 -4.282 1.00 86.12 85 CYS A CA 1
ATOM 690 C C . CYS A 1 85 ? 7.447 1.674 -5.289 1.00 86.12 85 CYS A C 1
ATOM 692 O O . CYS A 1 85 ? 7.109 1.861 -6.454 1.00 86.12 85 CYS A O 1
ATOM 694 N N . GLY A 1 86 ? 8.668 1.941 -4.851 1.00 82.75 86 GLY A N 1
ATOM 695 C CA . GLY A 1 86 ? 9.726 2.452 -5.712 1.00 82.75 86 GLY A CA 1
ATOM 696 C C . GLY A 1 86 ? 11.090 2.027 -5.205 1.00 82.75 86 GLY A C 1
ATOM 697 O O . GLY A 1 86 ? 11.208 1.427 -4.137 1.00 82.75 86 GLY A O 1
ATOM 698 N N . THR A 1 87 ? 12.137 2.301 -5.974 1.00 72.12 87 THR A N 1
ATOM 699 C CA . THR A 1 87 ? 13.511 2.174 -5.470 1.00 72.12 87 THR A CA 1
ATOM 700 C C . THR A 1 87 ? 13.718 3.143 -4.307 1.00 72.12 87 THR A C 1
ATOM 702 O O . THR A 1 87 ? 13.601 4.353 -4.483 1.00 72.12 87 THR A O 1
ATOM 705 N N . GLY A 1 88 ? 13.998 2.605 -3.119 1.00 61.03 88 GLY A N 1
ATOM 706 C CA . GLY A 1 88 ? 14.358 3.403 -1.951 1.00 61.03 88 GLY A CA 1
ATOM 707 C C . GLY A 1 88 ? 15.824 3.806 -2.066 1.00 61.03 88 GLY A C 1
ATOM 708 O O . GLY A 1 88 ? 16.668 2.936 -2.282 1.00 61.03 88 GLY A O 1
ATOM 709 N N . VAL A 1 89 ? 1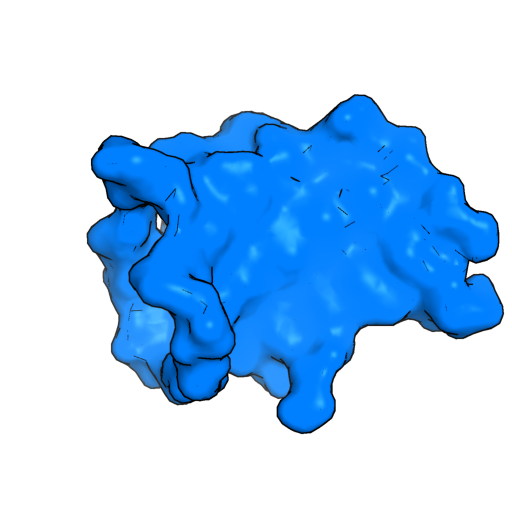6.109 5.106 -1.978 1.00 46.75 89 VAL A N 1
ATOM 710 C CA . VAL A 1 89 ? 17.480 5.623 -1.811 1.00 46.75 89 VAL A CA 1
ATOM 711 C C . VAL A 1 89 ? 18.051 5.236 -0.456 1.00 46.75 89 VAL A C 1
ATOM 713 O O . VAL A 1 89 ? 17.286 5.257 0.532 1.00 46.75 89 VAL A O 1
#

Radius of gyration: 12.81 Å; chains: 1; bounding box: 28×26×34 Å

Organism: NCBI:txid2981794